Protein AF-A0A9X8JHI5-F1 (afdb_monomer)

Organism: NCBI:txid2034769

Sequence (83 aa):
MWPLRLTPWSSLMQKRNRSWRKHHESRLKKKRIHYHNAGDGSAVAIGYCYQTPCLCSCWMCGNQRKHHGMNMQERRARTRNTD

S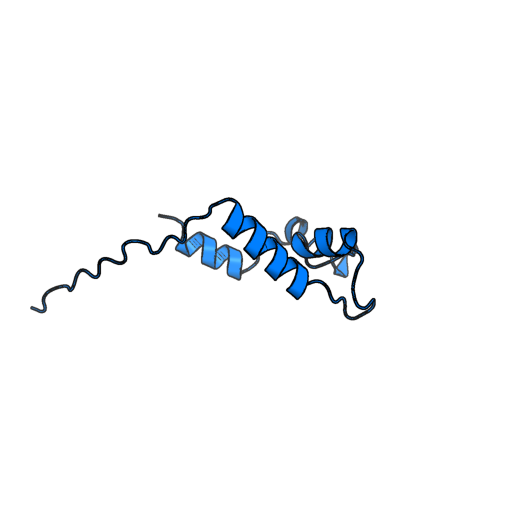tructure (mmCIF, N/CA/C/O backbone):
data_AF-A0A9X8JHI5-F1
#
_entry.id   AF-A0A9X8JHI5-F1
#
loop_
_atom_site.group_PDB
_atom_site.id
_atom_site.type_symbol
_atom_site.label_atom_id
_atom_site.label_alt_id
_atom_site.label_comp_id
_atom_site.label_asym_id
_atom_site.label_entity_id
_atom_site.label_seq_id
_atom_site.pdbx_PDB_ins_code
_atom_site.Cartn_x
_atom_site.Cartn_y
_atom_site.Cartn_z
_atom_site.occupancy
_atom_site.B_iso_or_equiv
_atom_site.auth_seq_id
_atom_site.auth_comp_id
_atom_site.auth_asym_id
_atom_site.auth_atom_id
_atom_site.pdbx_PDB_model_num
ATOM 1 N N . MET A 1 1 ? -18.981 10.437 48.681 1.00 39.44 1 MET A N 1
ATOM 2 C CA . MET A 1 1 ? -19.779 10.748 47.473 1.00 39.44 1 MET A CA 1
ATOM 3 C C . MET A 1 1 ? -18.980 11.724 46.616 1.00 39.44 1 MET A C 1
ATOM 5 O O . MET A 1 1 ? -18.902 12.892 46.962 1.00 39.44 1 MET A O 1
ATOM 9 N N . TRP A 1 2 ? -18.287 11.243 45.580 1.00 40.06 2 TRP A N 1
ATOM 10 C CA . TRP A 1 2 ? -17.560 12.093 44.623 1.00 40.06 2 TRP A CA 1
ATOM 11 C C . TRP A 1 2 ? -18.437 12.332 43.389 1.00 40.06 2 TRP A C 1
ATOM 13 O O . TRP A 1 2 ? -19.055 11.377 42.916 1.00 40.06 2 TRP A O 1
ATOM 23 N N . PRO A 1 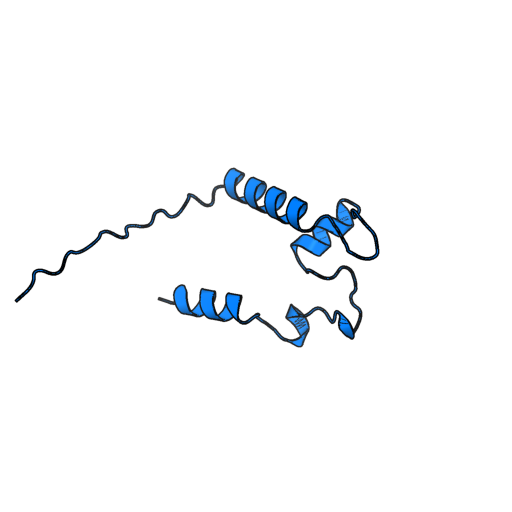3 ? -18.509 13.563 42.853 1.00 54.53 3 PRO A N 1
ATOM 24 C CA . PRO A 1 3 ? -19.292 13.827 41.662 1.00 54.53 3 PRO A CA 1
ATOM 25 C C . PRO A 1 3 ? -18.575 13.239 40.443 1.00 54.53 3 PRO A C 1
ATOM 27 O O . PRO A 1 3 ? -17.402 13.518 40.182 1.00 54.53 3 PRO A O 1
ATOM 30 N N . LEU A 1 4 ? -19.307 12.410 39.702 1.00 53.84 4 LEU A N 1
ATOM 31 C CA . LEU A 1 4 ? -18.926 11.870 38.405 1.00 53.84 4 LEU A CA 1
ATOM 32 C C . LEU A 1 4 ? -18.677 13.040 37.443 1.00 53.84 4 LEU A C 1
ATOM 34 O O . LEU A 1 4 ? -19.614 13.668 36.952 1.00 53.84 4 LEU A O 1
ATOM 38 N N . ARG A 1 5 ? -17.403 13.343 37.170 1.00 52.94 5 ARG A N 1
ATOM 39 C CA . ARG A 1 5 ? -17.017 14.162 36.018 1.00 52.94 5 ARG A CA 1
ATOM 40 C C . ARG A 1 5 ? -17.404 13.384 34.765 1.00 52.94 5 ARG A C 1
ATOM 42 O O . ARG A 1 5 ? -16.669 12.508 34.324 1.00 52.94 5 ARG A O 1
ATOM 49 N N . LEU A 1 6 ? -18.561 13.718 34.206 1.00 57.28 6 LEU A N 1
ATOM 50 C CA . LEU A 1 6 ? -18.888 13.434 32.817 1.00 57.28 6 LEU A CA 1
ATOM 51 C C . LEU A 1 6 ? -17.862 14.186 31.966 1.00 57.28 6 LEU A C 1
ATOM 53 O O . LEU A 1 6 ? -18.002 15.383 31.723 1.00 57.28 6 LEU A O 1
ATOM 57 N N . THR A 1 7 ? -16.783 13.522 31.560 1.00 56.88 7 THR A N 1
ATOM 58 C CA . THR A 1 7 ? -16.005 14.020 30.432 1.00 56.88 7 THR A CA 1
ATOM 59 C C . THR A 1 7 ? -16.893 13.862 29.200 1.00 56.88 7 THR A C 1
ATOM 61 O O . THR A 1 7 ? -17.304 12.742 28.888 1.00 56.88 7 THR A O 1
ATOM 64 N N . PRO A 1 8 ? -17.208 14.935 28.456 1.00 48.50 8 PRO A N 1
ATOM 65 C CA . PRO A 1 8 ? -17.727 14.761 27.121 1.00 48.50 8 PRO A CA 1
ATOM 66 C C . PRO A 1 8 ? -16.530 14.316 26.283 1.00 48.50 8 PRO A C 1
ATOM 68 O O . PRO A 1 8 ? -15.851 15.108 25.637 1.00 48.50 8 PRO A O 1
ATOM 71 N N . TRP A 1 9 ? -16.251 13.014 26.278 1.00 46.38 9 TRP A N 1
ATOM 72 C CA . TRP A 1 9 ? -15.529 12.366 25.186 1.00 46.38 9 TRP A CA 1
ATOM 73 C C . TRP A 1 9 ? -16.446 12.323 23.954 1.00 46.38 9 TRP A C 1
ATOM 75 O O . TRP A 1 9 ? -16.643 11.301 23.306 1.00 46.38 9 TRP A O 1
ATOM 85 N N . SER A 1 10 ? -17.031 13.471 23.608 1.00 49.69 10 SER A N 1
ATOM 86 C CA . SER A 1 10 ? -17.638 13.723 22.318 1.00 49.69 10 SER A CA 1
ATOM 87 C C . SER A 1 10 ? -16.502 13.788 21.308 1.00 49.69 10 SER A C 1
ATOM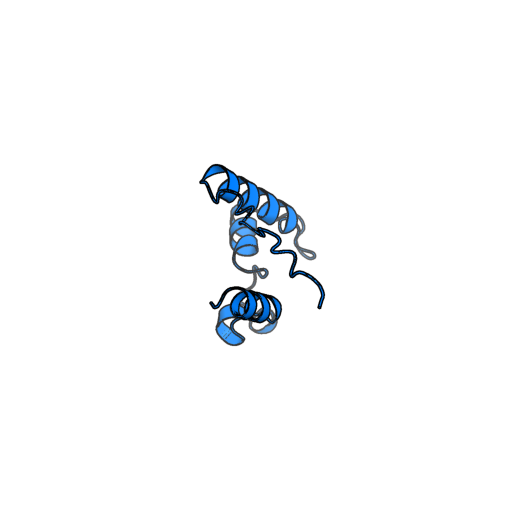 89 O O . SER A 1 10 ? -15.989 14.850 20.970 1.00 49.69 10 SER A O 1
ATOM 91 N N . SER A 1 11 ? -16.075 12.601 20.889 1.00 56.47 11 SER A N 1
ATOM 92 C CA . SER A 1 11 ? -15.846 12.289 19.493 1.00 56.47 11 SER A CA 1
ATOM 93 C C . SER A 1 11 ? -15.119 13.403 18.736 1.00 56.47 11 SER A C 1
ATOM 95 O O . SER A 1 11 ? -15.692 14.092 17.893 1.00 56.47 11 SER A O 1
ATOM 97 N N . LEU A 1 12 ? -13.803 13.512 18.938 1.00 53.12 12 LEU A N 1
ATOM 98 C CA . LEU A 1 12 ? -12.920 13.966 17.862 1.00 53.12 12 LEU A CA 1
ATOM 99 C C . LEU A 1 12 ? -12.902 12.876 16.775 1.00 53.12 12 LEU A C 1
ATOM 101 O O . LEU A 1 12 ? -11.870 12.286 16.458 1.00 53.12 12 LEU A O 1
ATOM 105 N N . MET A 1 13 ? -14.070 12.567 16.205 1.00 56.75 13 MET A N 1
ATOM 106 C CA . MET A 1 13 ? -14.190 11.780 14.995 1.00 56.75 13 MET A CA 1
ATOM 107 C C . MET A 1 13 ? -13.641 12.659 13.885 1.00 56.75 13 MET A C 1
ATOM 109 O O . MET A 1 13 ? -14.358 13.448 13.270 1.00 56.75 13 MET A O 1
ATOM 113 N N . GLN A 1 14 ? -12.331 12.564 13.669 1.00 62.06 14 GLN A N 1
ATOM 114 C CA . GLN A 1 14 ? -11.654 13.212 12.562 1.00 62.06 14 GLN A CA 1
ATOM 115 C C . GLN A 1 14 ? -12.458 12.894 11.297 1.00 62.06 14 GLN A C 1
ATOM 117 O O . GLN A 1 14 ? -12.583 11.723 10.927 1.00 62.06 14 GLN A O 1
ATOM 122 N N . LYS A 1 15 ? -13.113 13.915 10.713 1.00 67.19 15 LYS A N 1
ATOM 123 C CA . LYS A 1 15 ? -14.041 13.749 9.584 1.00 67.19 15 LYS A CA 1
ATOM 124 C C . LYS A 1 15 ? -13.346 12.879 8.541 1.00 67.19 15 LYS A C 1
ATOM 126 O O . LYS A 1 15 ? -12.384 13.329 7.921 1.00 67.19 15 LYS A O 1
ATOM 131 N N . ARG A 1 16 ? -13.833 11.646 8.338 1.00 73.44 16 ARG A N 1
ATOM 132 C CA . ARG A 1 16 ? -13.312 10.665 7.362 1.00 73.44 16 ARG A CA 1
ATOM 133 C C . ARG A 1 16 ? -13.659 11.085 5.926 1.00 73.44 16 ARG A C 1
ATOM 135 O O . ARG A 1 16 ? -14.201 10.316 5.132 1.00 73.44 16 ARG A O 1
ATOM 142 N N . ASN A 1 17 ? -13.397 12.346 5.601 1.00 86.81 17 ASN A N 1
ATOM 143 C CA . ASN A 1 17 ? -13.640 12.938 4.302 1.00 86.81 17 ASN A CA 1
ATOM 144 C C . ASN A 1 17 ? -12.692 12.322 3.253 1.00 86.81 17 ASN A C 1
ATOM 146 O O . ASN A 1 17 ? -11.733 11.609 3.567 1.00 86.81 17 ASN A O 1
ATOM 150 N N . ARG A 1 18 ? -12.984 12.559 1.969 1.00 88.50 18 ARG A N 1
ATOM 151 C CA . ARG A 1 18 ? -12.205 11.995 0.852 1.00 88.50 18 ARG A CA 1
ATOM 152 C C . ARG A 1 18 ? -10.719 12.363 0.935 1.00 88.50 18 ARG A C 1
ATOM 154 O O . ARG A 1 18 ? -9.878 11.516 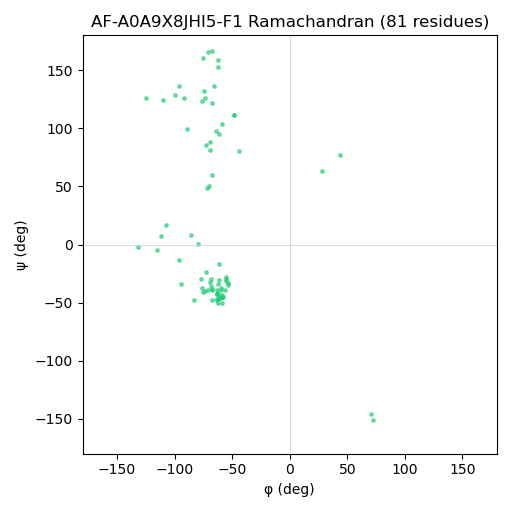0.648 1.00 88.50 18 ARG A O 1
ATOM 161 N N . SER A 1 19 ? -10.413 13.597 1.340 1.00 89.19 19 SER A N 1
ATOM 162 C CA . SER A 1 19 ? -9.039 14.093 1.486 1.00 89.19 19 SER A CA 1
ATOM 163 C C . SER A 1 19 ? -8.269 13.314 2.556 1.00 89.19 19 SER A C 1
ATOM 165 O O . SER A 1 19 ? -7.196 12.781 2.282 1.00 89.19 19 SER A O 1
ATOM 167 N N . TRP A 1 20 ? -8.871 13.128 3.734 1.00 89.38 20 TRP A N 1
ATOM 168 C CA . TRP A 1 20 ? -8.294 12.364 4.837 1.00 89.38 20 TRP A CA 1
ATOM 169 C C . TRP A 1 20 ? -7.994 10.919 4.428 1.00 89.38 20 TRP A C 1
ATOM 171 O O . TRP A 1 20 ? -6.902 10.418 4.694 1.00 89.38 20 TRP A O 1
ATOM 181 N N . ARG A 1 21 ? -8.916 10.264 3.703 1.00 87.44 21 ARG A N 1
ATOM 182 C CA . ARG A 1 21 ? -8.703 8.897 3.194 1.00 87.44 21 ARG A CA 1
ATOM 183 C C . ARG A 1 21 ? -7.523 8.821 2.224 1.00 87.44 21 ARG A C 1
ATOM 185 O O . ARG A 1 21 ? -6.666 7.961 2.403 1.00 87.44 21 ARG A O 1
ATOM 192 N N . LYS A 1 22 ? -7.434 9.742 1.257 1.00 90.25 22 LYS A N 1
ATOM 193 C CA . LYS A 1 22 ? -6.310 9.802 0.304 1.00 90.25 22 LYS A CA 1
ATOM 194 C C . LYS A 1 22 ? -4.973 10.073 0.994 1.00 90.25 22 LYS A C 1
ATOM 196 O O . LYS A 1 22 ? -3.972 9.442 0.665 1.00 90.25 22 LYS A O 1
ATOM 201 N N . HIS A 1 23 ? -4.953 10.987 1.961 1.00 91.00 23 HIS A N 1
ATOM 202 C CA . HIS A 1 23 ? -3.759 11.271 2.753 1.00 91.00 23 HIS A CA 1
ATOM 203 C C . HIS A 1 23 ? -3.309 10.031 3.537 1.00 91.00 23 HIS A C 1
ATOM 205 O O . HIS A 1 23 ? -2.135 9.662 3.504 1.00 91.00 23 HIS A O 1
ATOM 211 N N . HIS A 1 24 ? -4.248 9.349 4.197 1.00 89.88 24 HIS A N 1
ATOM 212 C CA . HIS A 1 24 ? -3.956 8.139 4.956 1.00 89.88 24 HIS A CA 1
ATOM 213 C C . HIS A 1 24 ? -3.432 7.006 4.064 1.00 89.88 24 HIS A C 1
ATOM 215 O O . HIS A 1 24 ? -2.448 6.351 4.408 1.00 89.88 24 HIS A O 1
ATOM 221 N N . GLU A 1 25 ? -4.047 6.814 2.896 1.00 90.31 25 GLU A N 1
ATOM 222 C CA . GLU A 1 25 ? -3.598 5.864 1.880 1.00 90.31 25 GLU A CA 1
ATOM 223 C C . GLU A 1 25 ? -2.169 6.177 1.413 1.00 90.31 25 GLU A C 1
ATOM 225 O O . GLU A 1 25 ? -1.308 5.303 1.468 1.00 90.31 25 GLU A O 1
ATOM 230 N N . SER A 1 26 ? -1.882 7.430 1.044 1.00 92.12 26 SER A N 1
ATOM 231 C CA . SER A 1 26 ? -0.541 7.878 0.636 1.00 92.12 26 SER A CA 1
ATOM 232 C C . SER A 1 26 ? 0.504 7.626 1.726 1.00 92.12 26 SER A C 1
ATOM 234 O O . SER A 1 26 ? 1.567 7.058 1.469 1.00 92.12 26 SER A O 1
ATOM 236 N N . ARG A 1 27 ? 0.178 7.959 2.978 1.00 92.50 27 ARG A N 1
ATOM 237 C CA . ARG A 1 27 ? 1.049 7.732 4.137 1.00 92.50 27 ARG A CA 1
ATOM 238 C C . ARG A 1 27 ? 1.341 6.249 4.365 1.00 92.50 27 ARG A C 1
ATOM 240 O O . ARG A 1 27 ? 2.475 5.889 4.671 1.00 92.50 27 ARG A O 1
ATOM 247 N N . LEU A 1 28 ? 0.339 5.381 4.237 1.00 88.94 28 LEU A N 1
ATOM 248 C CA . LEU A 1 28 ? 0.531 3.938 4.392 1.00 88.94 28 LEU A CA 1
ATOM 249 C C . LEU A 1 28 ? 1.310 3.325 3.226 1.00 88.94 28 LEU A C 1
ATOM 251 O O . LEU A 1 28 ? 2.177 2.490 3.473 1.00 88.94 28 LEU A O 1
ATOM 255 N N . LYS A 1 29 ? 1.062 3.774 1.992 1.00 89.75 29 LYS A N 1
ATOM 256 C CA . LYS A 1 29 ? 1.833 3.376 0.807 1.00 89.75 29 LYS A CA 1
ATOM 257 C C . LYS A 1 29 ? 3.313 3.732 0.956 1.00 89.75 29 LYS A C 1
ATOM 259 O O . LYS A 1 29 ? 4.152 2.863 0.767 1.00 89.75 29 LYS A O 1
ATOM 264 N N . LYS A 1 30 ? 3.633 4.947 1.421 1.00 89.12 30 LYS A N 1
ATOM 265 C CA . LYS A 1 30 ? 5.018 5.360 1.728 1.00 89.12 30 LYS A CA 1
ATOM 266 C C . LYS A 1 30 ? 5.680 4.487 2.793 1.00 89.12 30 LYS A C 1
ATOM 268 O O . LYS A 1 30 ? 6.848 4.161 2.668 1.00 89.12 30 LY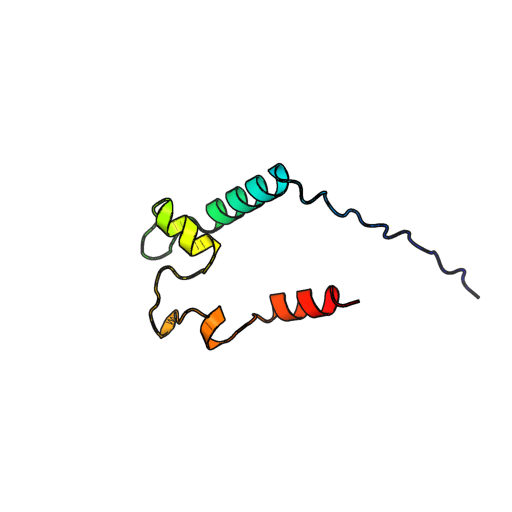S A O 1
ATOM 273 N N . LYS A 1 31 ? 4.946 4.074 3.832 1.00 86.44 31 LYS A N 1
ATOM 274 C CA . LYS A 1 31 ? 5.495 3.189 4.875 1.00 86.44 31 LYS A CA 1
ATOM 275 C C . LYS A 1 31 ? 5.798 1.775 4.357 1.00 86.44 31 LYS A C 1
ATOM 277 O O . LYS A 1 31 ? 6.669 1.111 4.901 1.00 86.44 31 LYS A O 1
ATOM 282 N N . ARG A 1 32 ? 5.050 1.304 3.356 1.00 83.56 32 ARG A N 1
ATOM 283 C CA . ARG A 1 32 ? 5.137 -0.062 2.808 1.00 83.56 32 ARG A CA 1
ATOM 284 C C . ARG A 1 32 ? 5.791 -0.116 1.424 1.00 83.56 32 ARG A C 1
ATOM 286 O O . ARG A 1 32 ? 5.610 -1.101 0.717 1.00 83.56 32 ARG A O 1
ATOM 293 N N . ILE A 1 33 ? 6.496 0.947 1.031 1.00 86.25 33 ILE A N 1
ATOM 294 C CA . ILE A 1 33 ? 7.171 1.025 -0.269 1.00 86.25 33 ILE A CA 1
ATOM 295 C C . ILE A 1 33 ? 8.346 0.057 -0.356 1.00 86.25 33 ILE A C 1
ATOM 297 O O . ILE A 1 33 ? 8.575 -0.541 -1.404 1.00 86.25 33 ILE A O 1
ATOM 301 N N . HIS A 1 34 ? 9.036 -0.112 0.768 1.00 80.44 34 HIS A N 1
ATOM 302 C CA . HIS A 1 34 ? 10.269 -0.858 0.834 1.00 80.44 34 HIS A CA 1
ATOM 303 C C . HIS A 1 34 ? 10.009 -2.324 1.166 1.00 80.44 34 HIS A C 1
ATOM 305 O O . HIS A 1 34 ? 9.382 -2.654 2.179 1.00 80.44 34 HIS A O 1
ATOM 311 N N . TYR A 1 35 ? 10.528 -3.195 0.314 1.00 75.06 35 TYR A N 1
ATOM 312 C CA . TYR A 1 35 ? 10.543 -4.633 0.479 1.00 75.06 35 TYR A CA 1
ATOM 313 C C . TYR A 1 35 ? 11.974 -5.091 0.742 1.00 75.06 35 TYR A C 1
ATOM 315 O O . TYR A 1 35 ? 12.861 -4.844 -0.068 1.00 75.06 35 TYR A O 1
ATOM 323 N N . HIS A 1 36 ? 12.204 -5.797 1.850 1.00 70.75 36 HIS A N 1
ATOM 324 C CA . HIS A 1 36 ? 13.559 -6.141 2.304 1.00 70.75 36 HIS A CA 1
ATOM 325 C C . HIS A 1 36 ? 14.405 -6.881 1.249 1.00 70.75 36 HIS A C 1
ATOM 327 O O . HIS A 1 36 ? 15.621 -6.750 1.225 1.00 70.75 36 HIS A O 1
ATOM 333 N N . ASN A 1 37 ? 13.781 -7.680 0.382 1.00 71.25 37 ASN A N 1
ATOM 334 C CA . ASN A 1 37 ? 14.478 -8.461 -0.643 1.00 71.25 37 ASN A CA 1
ATOM 335 C C . ASN A 1 37 ? 14.530 -7.791 -2.030 1.00 71.25 37 ASN A C 1
ATOM 337 O O . ASN A 1 37 ? 15.264 -8.274 -2.884 1.00 71.25 37 ASN A O 1
ATOM 341 N N . ALA A 1 38 ? 13.748 -6.737 -2.275 1.00 73.56 38 ALA A N 1
ATOM 342 C CA . ALA A 1 38 ? 13.545 -6.170 -3.613 1.00 73.56 38 ALA A CA 1
ATOM 343 C C . ALA A 1 38 ? 13.710 -4.643 -3.666 1.00 73.56 38 ALA A C 1
ATOM 345 O O . ALA A 1 38 ? 13.616 -4.056 -4.740 1.00 73.56 38 ALA A O 1
ATOM 346 N N . GLY A 1 39 ? 13.961 -3.994 -2.526 1.00 81.62 39 GLY A N 1
ATOM 347 C CA . GLY A 1 39 ? 14.031 -2.543 -2.434 1.00 81.62 39 GLY A CA 1
ATOM 348 C C . GLY A 1 39 ? 12.660 -1.891 -2.602 1.00 81.62 39 GLY A C 1
ATOM 349 O O . GLY A 1 39 ? 11.640 -2.424 -2.158 1.00 81.62 39 GLY A O 1
ATOM 350 N N . ASP A 1 40 ? 12.635 -0.716 -3.220 1.00 83.81 40 ASP A N 1
ATOM 351 C CA . ASP A 1 40 ? 11.400 0.032 -3.433 1.00 83.81 40 ASP A CA 1
ATOM 352 C C . ASP A 1 40 ? 10.584 -0.579 -4.580 1.00 83.81 40 ASP A C 1
ATOM 354 O O . ASP A 1 40 ? 11.054 -0.732 -5.707 1.00 83.81 40 ASP A O 1
ATOM 358 N N . GLY A 1 41 ? 9.338 -0.951 -4.283 1.00 80.62 41 GLY A N 1
ATOM 359 C CA . GLY A 1 41 ? 8.455 -1.598 -5.250 1.00 80.62 41 GLY A CA 1
ATOM 360 C C . GLY A 1 41 ? 7.879 -0.644 -6.302 1.00 80.62 41 GLY A C 1
ATOM 361 O O . GLY A 1 41 ? 7.768 0.565 -6.100 1.00 80.62 41 GLY A O 1
ATOM 362 N N . SER A 1 42 ? 7.404 -1.206 -7.417 1.00 87.50 42 SER A N 1
ATOM 363 C CA . SER A 1 42 ? 6.596 -0.465 -8.397 1.00 87.50 42 SER A CA 1
ATOM 364 C C . SER A 1 42 ? 5.281 0.040 -7.781 1.00 87.50 42 SER A C 1
ATOM 366 O O . SER A 1 42 ? 4.778 -0.523 -6.810 1.00 87.50 42 SER A O 1
ATOM 368 N N . ALA A 1 43 ? 4.650 1.060 -8.373 1.00 86.31 43 ALA A N 1
ATOM 369 C CA . ALA A 1 43 ? 3.376 1.601 -7.873 1.00 86.31 43 ALA A CA 1
ATOM 370 C C . ALA A 1 43 ? 2.275 0.531 -7.709 1.00 86.31 43 ALA A C 1
ATOM 372 O O . ALA A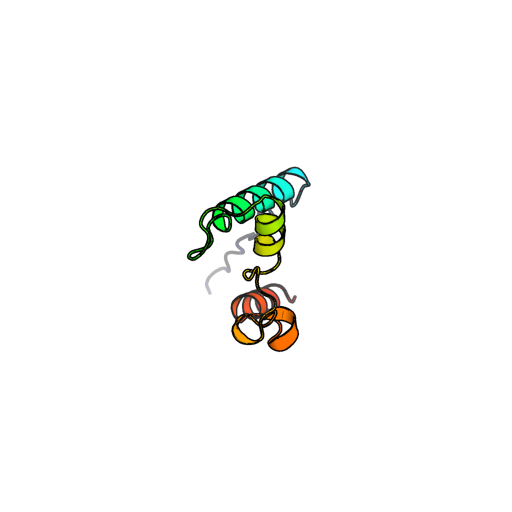 1 43 ? 1.475 0.590 -6.772 1.00 86.31 43 ALA A O 1
ATOM 373 N N . VAL A 1 44 ? 2.267 -0.467 -8.597 1.00 86.25 44 VAL A N 1
ATOM 374 C CA . VAL A 1 44 ? 1.364 -1.623 -8.543 1.00 86.25 44 VAL A CA 1
ATOM 375 C C . VAL A 1 44 ? 1.692 -2.510 -7.340 1.00 86.25 44 VAL A C 1
ATOM 377 O O . VAL A 1 44 ? 0.799 -2.830 -6.556 1.00 86.25 44 VAL A O 1
ATOM 380 N N . ALA A 1 45 ? 2.971 -2.843 -7.141 1.00 83.25 45 ALA A N 1
ATOM 381 C CA . ALA A 1 45 ? 3.435 -3.615 -5.991 1.00 83.25 45 ALA A CA 1
ATOM 382 C C . ALA A 1 45 ? 3.092 -2.912 -4.666 1.00 83.25 45 ALA A C 1
ATOM 384 O O . ALA A 1 45 ? 2.521 -3.521 -3.768 1.00 83.25 45 ALA A O 1
ATOM 385 N N . ILE A 1 46 ? 3.319 -1.600 -4.570 1.00 86.81 46 ILE A N 1
ATOM 386 C CA . ILE A 1 46 ? 2.949 -0.796 -3.395 1.00 86.81 46 ILE A CA 1
ATOM 387 C C . ILE A 1 46 ? 1.432 -0.848 -3.136 1.00 86.81 46 ILE A C 1
ATOM 389 O O . ILE A 1 46 ? 0.994 -0.877 -1.983 1.00 86.81 46 ILE A O 1
ATOM 393 N N . GLY A 1 47 ? 0.617 -0.865 -4.197 1.00 85.50 47 GLY A N 1
ATOM 394 C CA . GLY A 1 47 ? -0.834 -1.037 -4.115 1.00 85.50 47 GLY A CA 1
ATOM 395 C C . GLY A 1 47 ? -1.237 -2.372 -3.487 1.00 85.50 47 GLY A C 1
ATOM 396 O O . GLY A 1 47 ? -2.059 -2.384 -2.568 1.00 85.50 47 GLY A O 1
ATOM 397 N N . TYR A 1 48 ? -0.601 -3.466 -3.911 1.00 83.12 48 TYR A N 1
ATOM 398 C CA . TYR A 1 48 ? -0.766 -4.774 -3.277 1.00 83.12 48 TYR A CA 1
ATOM 399 C C . TYR A 1 48 ? -0.293 -4.744 -1.821 1.00 83.12 48 TYR A C 1
ATOM 401 O O . TYR A 1 48 ? -1.087 -5.046 -0.939 1.00 83.12 48 TYR A O 1
ATOM 409 N N . CYS A 1 49 ? 0.917 -4.242 -1.544 1.00 80.81 49 CYS A N 1
ATOM 410 C CA . CYS A 1 49 ? 1.482 -4.089 -0.194 1.00 80.81 49 CYS A CA 1
ATOM 411 C C . CYS A 1 49 ? 0.580 -3.297 0.769 1.00 80.81 49 CYS A C 1
ATOM 413 O O . CYS A 1 49 ? 0.551 -3.532 1.983 1.00 80.81 49 CYS A O 1
ATOM 415 N N . TYR A 1 50 ? -0.158 -2.315 0.248 1.00 82.44 50 TYR A N 1
ATOM 416 C CA . TYR A 1 50 ? -1.120 -1.521 1.008 1.00 82.44 50 TYR A CA 1
ATOM 417 C C . TYR A 1 50 ? -2.334 -2.346 1.468 1.00 82.44 50 TYR A C 1
ATOM 419 O O . TYR A 1 50 ? -2.789 -2.173 2.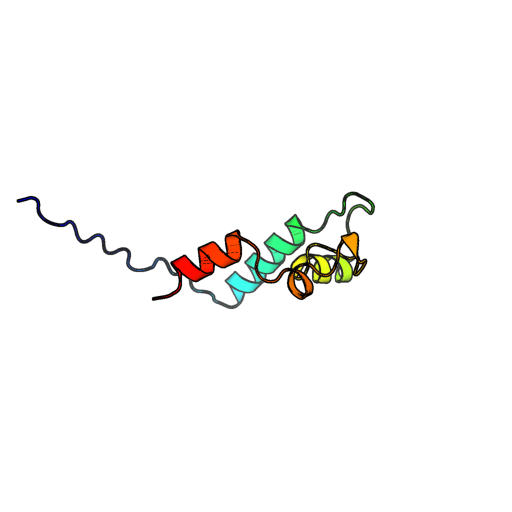603 1.00 82.44 50 TYR A O 1
ATOM 427 N N . GLN A 1 51 ? -2.828 -3.267 0.641 1.00 79.44 51 GLN A N 1
ATOM 428 C CA . GLN A 1 51 ? -3.921 -4.170 1.013 1.00 79.44 51 GLN A CA 1
ATOM 429 C C . GLN A 1 51 ? -3.421 -5.391 1.793 1.00 79.44 51 GLN A C 1
ATOM 431 O O . GLN A 1 51 ? -3.955 -5.707 2.856 1.00 79.44 51 GLN A O 1
ATOM 436 N N . THR A 1 52 ? -2.372 -6.043 1.302 1.00 74.94 52 THR A N 1
ATOM 437 C CA . THR A 1 52 ? -1.758 -7.244 1.866 1.00 74.94 52 THR A CA 1
ATOM 438 C C . THR A 1 52 ? -0.274 -6.986 2.092 1.00 74.94 52 THR A C 1
ATOM 440 O O . THR A 1 52 ? 0.410 -6.606 1.156 1.00 74.94 52 THR A O 1
ATOM 443 N N . PRO A 1 53 ? 0.284 -7.199 3.296 1.00 69.12 53 PRO A N 1
ATOM 444 C CA . PRO A 1 53 ? 1.699 -6.914 3.560 1.00 69.12 53 PRO A CA 1
ATOM 445 C C . PRO A 1 53 ? 2.661 -7.753 2.694 1.00 69.12 53 PRO A C 1
ATOM 447 O O . PRO A 1 53 ? 3.832 -7.400 2.566 1.00 69.12 53 PRO A O 1
ATOM 450 N N . CYS A 1 54 ? 2.164 -8.837 2.090 1.00 70.12 54 CYS A N 1
ATOM 451 C CA . CYS A 1 54 ? 2.859 -9.742 1.184 1.00 70.12 54 CYS A CA 1
ATOM 452 C C . CYS A 1 54 ? 2.557 -9.461 -0.307 1.00 70.12 54 CYS A C 1
ATOM 454 O O . CYS A 1 54 ? 1.389 -9.418 -0.691 1.00 70.12 54 CYS A O 1
ATOM 456 N N . LEU A 1 55 ? 3.600 -9.324 -1.145 1.00 70.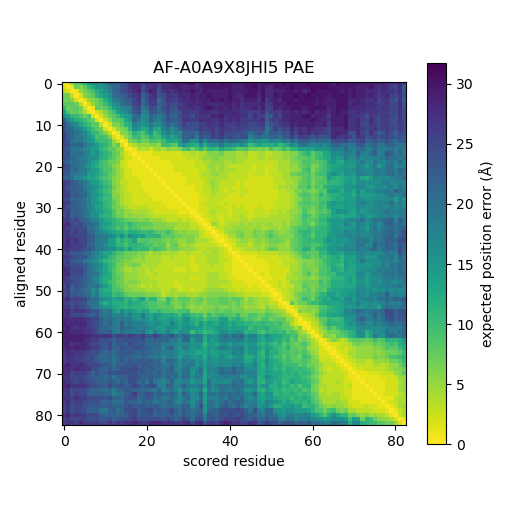75 55 LEU A N 1
ATOM 457 C CA . LEU A 1 55 ? 3.503 -9.404 -2.622 1.00 70.75 55 LEU A CA 1
ATOM 458 C C . LEU A 1 55 ? 3.373 -10.854 -3.103 1.00 70.75 55 LEU A C 1
ATOM 460 O O . LEU A 1 55 ? 2.783 -11.140 -4.141 1.00 70.75 55 LEU A O 1
ATOM 464 N N . CYS A 1 56 ? 3.951 -11.770 -2.332 1.00 67.44 56 CYS A N 1
ATOM 465 C CA . CYS A 1 56 ? 3.864 -13.206 -2.528 1.00 67.44 56 CYS A CA 1
ATOM 466 C C . CYS A 1 56 ? 2.485 -13.723 -2.106 1.00 67.44 56 CYS A C 1
ATOM 468 O O . CYS A 1 56 ? 2.029 -13.497 -0.987 1.00 67.44 56 CYS A O 1
ATOM 470 N N . SER A 1 57 ? 1.879 -14.536 -2.965 1.00 61.69 57 SER A N 1
ATOM 471 C CA . SER A 1 57 ? 0.775 -15.432 -2.611 1.00 61.69 57 SER A CA 1
ATOM 472 C C . SER A 1 57 ? 1.267 -16.779 -2.066 1.00 61.69 57 SER A C 1
ATOM 474 O O . SER A 1 57 ? 0.466 -17.698 -1.900 1.00 61.69 57 SER A O 1
ATOM 476 N N . CYS A 1 58 ? 2.577 -16.927 -1.817 1.00 57.50 58 CYS A N 1
ATOM 477 C CA . CYS A 1 58 ? 3.161 -18.213 -1.451 1.00 57.50 58 CYS A CA 1
ATOM 478 C C . CYS A 1 58 ? 2.579 -18.730 -0.132 1.00 57.50 58 CYS A C 1
ATOM 480 O O . CYS A 1 58 ? 2.178 -17.949 0.725 1.00 57.50 58 CYS A O 1
ATOM 482 N N . TRP A 1 59 ? 2.566 -20.048 0.035 1.00 50.72 59 TRP A N 1
ATOM 483 C CA . TRP A 1 59 ? 2.008 -20.726 1.205 1.00 50.72 59 TRP A CA 1
ATOM 484 C C . TRP A 1 59 ? 2.616 -20.248 2.540 1.00 50.72 59 TRP A C 1
ATOM 486 O O . TRP A 1 59 ? 1.908 -20.206 3.539 1.00 50.72 59 TRP A O 1
ATOM 496 N N . MET A 1 60 ? 3.883 -19.803 2.548 1.00 50.78 60 MET A N 1
ATOM 497 C CA . MET A 1 60 ? 4.541 -19.199 3.722 1.00 50.78 60 MET A CA 1
ATOM 498 C C . MET A 1 60 ? 4.096 -17.754 3.985 1.00 50.78 60 MET A C 1
ATOM 500 O O . MET A 1 60 ? 3.904 -17.357 5.129 1.00 50.78 60 MET A O 1
ATOM 504 N N . CYS A 1 61 ? 3.879 -16.966 2.930 1.00 60.31 61 CYS A N 1
ATOM 505 C CA . CYS A 1 61 ? 3.279 -15.631 3.011 1.00 60.31 61 CYS A CA 1
ATOM 506 C C . CYS A 1 61 ? 1.741 -15.689 3.148 1.00 60.31 61 CYS A C 1
ATOM 508 O O . CYS A 1 61 ? 1.088 -14.642 3.163 1.00 60.31 61 CYS A O 1
ATOM 510 N N . GLY A 1 62 ? 1.182 -16.907 3.188 1.00 54.16 62 GLY A N 1
ATOM 511 C CA . GLY A 1 62 ? -0.120 -17.358 2.700 1.00 54.16 62 GLY A CA 1
ATOM 512 C C . GLY A 1 62 ? -1.289 -16.460 3.014 1.00 54.16 62 GLY A C 1
ATOM 513 O O . GLY A 1 62 ? -2.038 -16.749 3.941 1.00 54.16 62 GLY A O 1
ATOM 514 N N . ASN A 1 63 ? -1.438 -15.399 2.210 1.00 62.34 63 ASN A N 1
ATOM 515 C CA . ASN A 1 63 ? -2.577 -14.491 2.166 1.00 62.34 63 ASN A CA 1
ATOM 516 C C . ASN A 1 63 ? -3.265 -14.420 3.534 1.00 62.34 63 ASN A C 1
ATOM 518 O O . ASN A 1 63 ? -4.369 -14.932 3.708 1.00 62.34 63 ASN A O 1
ATOM 522 N N . GLN A 1 64 ? -2.528 -13.930 4.538 1.00 64.38 64 GLN A N 1
ATOM 523 C CA . GLN A 1 64 ? -2.741 -14.280 5.950 1.00 64.38 64 GLN A CA 1
ATOM 524 C C . GLN A 1 64 ? -4.178 -14.022 6.424 1.00 64.38 64 GLN A C 1
ATOM 526 O O . GLN A 1 64 ? -4.708 -14.735 7.269 1.00 64.38 64 GLN A O 1
ATOM 531 N N . ARG A 1 65 ? -4.849 -13.055 5.795 1.00 65.19 65 ARG A N 1
ATOM 532 C CA . ARG A 1 65 ? -6.255 -12.717 6.021 1.00 65.19 65 ARG A CA 1
ATOM 533 C C . ARG A 1 65 ? -7.249 -13.777 5.530 1.00 65.19 65 ARG A C 1
ATOM 535 O O . ARG A 1 65 ? -8.298 -13.937 6.141 1.00 65.19 65 ARG A O 1
ATOM 542 N N . LYS A 1 66 ? -6.932 -14.494 4.449 1.00 62.16 66 LYS A N 1
ATOM 543 C CA . LYS A 1 66 ? -7.718 -15.606 3.893 1.00 62.16 66 LYS A CA 1
ATOM 544 C C . LYS A 1 66 ? -7.574 -16.880 4.729 1.00 62.16 66 LYS A C 1
ATOM 546 O O . LYS A 1 66 ? -8.565 -17.563 4.940 1.00 62.16 66 LYS A O 1
ATOM 551 N N . HIS A 1 67 ? -6.366 -17.183 5.208 1.00 67.94 67 HIS A N 1
ATOM 552 C CA . HIS A 1 67 ? -6.087 -18.444 5.910 1.00 67.94 67 HIS A CA 1
ATOM 553 C C . HIS A 1 67 ? -6.191 -18.342 7.439 1.00 67.94 67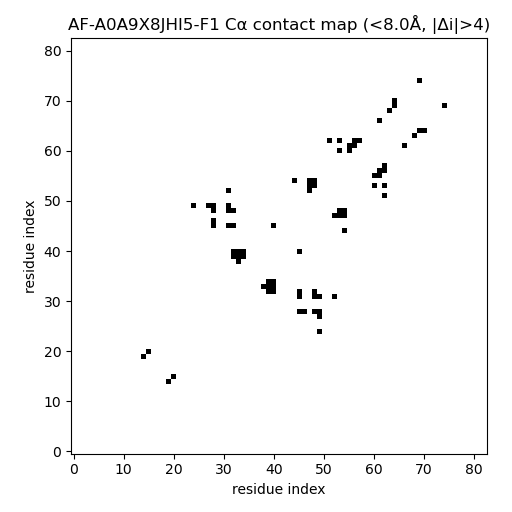 HIS A C 1
ATOM 555 O O . HIS A 1 67 ? -6.635 -19.286 8.083 1.00 67.94 67 HIS A O 1
ATOM 561 N N . HIS A 1 68 ? -5.830 -17.198 8.027 1.00 71.69 68 HIS A N 1
ATOM 562 C CA . HIS A 1 68 ? -5.805 -16.995 9.483 1.00 71.69 68 HIS A CA 1
ATOM 563 C C . HIS A 1 68 ? -6.815 -15.943 9.978 1.00 71.69 68 HIS A C 1
ATOM 565 O O . HIS A 1 68 ? -6.984 -15.757 11.186 1.00 71.69 68 HIS A O 1
ATOM 571 N N . GLY A 1 69 ? -7.521 -15.267 9.064 1.00 73.25 69 GLY A N 1
ATOM 572 C CA . GLY A 1 69 ? -8.556 -14.289 9.398 1.00 73.25 69 GLY A CA 1
ATOM 573 C C . GLY A 1 69 ? -8.007 -12.977 9.971 1.00 73.25 69 GLY A C 1
ATOM 574 O O . GLY A 1 69 ? -6.911 -12.534 9.629 1.00 73.25 69 GLY A O 1
ATOM 575 N N . MET A 1 70 ? -8.801 -12.320 10.826 1.00 73.06 70 MET A N 1
ATOM 576 C CA . MET A 1 70 ? -8.410 -11.055 11.464 1.00 73.06 70 MET A CA 1
ATOM 577 C C . MET A 1 70 ? -7.238 -11.238 12.423 1.00 73.06 70 MET A C 1
ATOM 579 O O . MET A 1 70 ? -7.254 -12.140 13.272 1.00 73.06 70 MET A O 1
ATOM 583 N N . ASN A 1 71 ? -6.286 -10.306 12.362 1.00 71.06 71 ASN A N 1
ATOM 584 C CA . ASN A 1 71 ? -5.170 -10.269 13.300 1.00 71.06 71 ASN A CA 1
ATOM 585 C C . ASN A 1 71 ? -5.631 -9.840 14.714 1.00 71.06 71 ASN A C 1
ATOM 587 O O . ASN A 1 71 ? -6.726 -9.306 14.905 1.00 71.06 71 ASN A O 1
ATOM 591 N N . MET A 1 72 ? -4.788 -10.042 15.734 1.00 74.44 72 MET A N 1
ATOM 592 C CA . MET A 1 72 ? -5.138 -9.718 17.128 1.00 74.44 72 MET A CA 1
ATOM 593 C C . MET A 1 72 ? -5.445 -8.231 17.367 1.00 74.44 72 MET A C 1
ATOM 595 O O . MET A 1 72 ? -6.265 -7.906 18.223 1.00 74.44 72 MET A O 1
ATOM 599 N N . GLN A 1 73 ? -4.825 -7.318 16.618 1.00 71.38 73 GLN A N 1
ATOM 600 C CA . GLN A 1 73 ? -5.077 -5.877 16.724 1.00 71.38 73 GLN A CA 1
ATOM 601 C C . GLN A 1 73 ? -6.435 -5.503 16.116 1.00 71.38 73 GLN A C 1
ATOM 603 O O . GLN A 1 73 ? -7.169 -4.722 16.712 1.00 71.38 73 GLN A O 1
ATOM 608 N N . GLU A 1 74 ? -6.803 -6.101 14.981 1.00 75.56 74 GLU A N 1
ATOM 609 C CA . GLU A 1 74 ? -8.117 -5.969 14.348 1.00 75.56 74 GLU A CA 1
ATOM 610 C C . GLU A 1 74 ? -9.213 -6.541 15.253 1.00 75.56 74 GLU A C 1
ATOM 612 O O . GLU A 1 74 ? -10.247 -5.904 15.429 1.00 75.56 74 GLU A O 1
ATOM 617 N N . ARG A 1 75 ? -8.971 -7.690 15.902 1.00 81.62 75 ARG A N 1
ATOM 618 C CA . ARG A 1 75 ? -9.897 -8.264 16.896 1.00 81.62 75 ARG A CA 1
ATOM 619 C C . ARG A 1 75 ? -10.116 -7.320 18.077 1.00 81.62 75 ARG A C 1
ATOM 621 O O . ARG A 1 75 ? -11.264 -7.089 18.445 1.00 81.62 75 ARG A O 1
ATOM 628 N N . ARG A 1 76 ? -9.038 -6.741 18.624 1.00 82.62 76 ARG A N 1
ATOM 629 C CA . ARG A 1 76 ? -9.085 -5.734 19.705 1.00 82.62 76 ARG A CA 1
ATOM 630 C C . ARG A 1 76 ? -9.793 -4.446 19.276 1.00 82.62 76 ARG A C 1
ATOM 632 O O . ARG A 1 76 ? -10.535 -3.858 20.053 1.00 82.62 76 ARG A O 1
ATOM 639 N N . ALA A 1 77 ? -9.569 -3.998 18.043 1.00 80.06 77 ALA A N 1
ATOM 640 C CA . ALA A 1 77 ? -10.254 -2.836 17.488 1.00 80.06 77 ALA A CA 1
ATOM 641 C C . ALA A 1 77 ? -11.748 -3.114 17.280 1.00 80.06 77 ALA A C 1
ATOM 643 O O . ALA A 1 77 ? -12.565 -2.244 17.551 1.00 80.06 77 ALA A O 1
ATOM 644 N N . ARG A 1 78 ? -12.113 -4.323 16.839 1.00 81.44 78 ARG A N 1
ATOM 645 C CA . ARG A 1 78 ? -13.511 -4.739 16.702 1.00 81.44 78 ARG A CA 1
ATOM 646 C C . ARG A 1 78 ? -14.214 -4.766 18.055 1.00 81.44 78 ARG A C 1
ATOM 648 O O . ARG A 1 78 ? -15.266 -4.166 18.154 1.00 81.44 78 ARG A O 1
ATOM 655 N N . THR A 1 79 ? -13.603 -5.357 19.085 1.00 82.44 79 THR A N 1
ATOM 656 C CA . THR A 1 79 ? -14.164 -5.368 20.456 1.00 82.44 79 THR A CA 1
ATOM 657 C C . THR A 1 79 ? -14.312 -3.970 21.050 1.00 82.44 79 THR A C 1
ATOM 659 O O . THR A 1 79 ? -15.253 -3.724 21.786 1.00 82.44 79 THR A O 1
ATOM 662 N N . ARG A 1 80 ? -13.404 -3.039 20.733 1.00 77.69 80 ARG A N 1
ATOM 663 C CA . ARG A 1 80 ? -13.525 -1.635 21.166 1.00 77.69 80 ARG A CA 1
ATOM 664 C C . ARG A 1 80 ? -14.614 -0.840 20.443 1.00 77.69 80 ARG A C 1
ATOM 666 O O . ARG A 1 80 ? -15.017 0.184 20.970 1.00 77.69 80 ARG A O 1
ATOM 673 N N . ASN A 1 81 ? -15.006 -1.252 19.238 1.00 69.06 81 ASN A N 1
ATOM 674 C CA . ASN A 1 81 ? -15.951 -0.528 18.377 1.00 69.06 81 ASN A CA 1
ATOM 675 C C . ASN A 1 81 ? -17.294 -1.263 18.213 1.00 69.06 81 ASN A C 1
ATOM 677 O O . ASN A 1 81 ? -18.087 -0.891 17.352 1.00 69.06 81 ASN A O 1
ATOM 681 N N . THR A 1 82 ? -17.516 -2.348 18.951 1.00 59.12 82 THR A N 1
ATOM 682 C CA . THR A 1 82 ? -18.833 -2.965 19.106 1.00 59.12 82 THR A CA 1
ATOM 683 C C . THR A 1 82 ? -19.503 -2.310 20.307 1.00 59.12 82 THR A C 1
ATOM 685 O O . THR A 1 82 ? -19.138 -2.638 21.436 1.00 59.12 82 THR A O 1
ATOM 688 N N . ASP A 1 83 ? -20.391 -1.353 20.030 1.00 51.78 83 ASP A N 1
ATOM 689 C CA . ASP A 1 83 ? -21.492 -0.959 20.921 1.00 51.78 83 ASP A CA 1
ATOM 690 C C . ASP A 1 83 ? -22.499 -2.113 21.055 1.00 51.78 83 ASP A C 1
ATOM 692 O O . ASP A 1 83 ? -22.786 -2.762 20.016 1.00 51.78 83 ASP A O 1
#

Foldseek 3Di:
DDDDPPDPPPDPPVPPDPVVVVVVLVVLLVVLQQDPVPGGDDPVCSVCCSVQVDPDCDPVSPSCCVPVNDDPVRVVVVVVPDD

Secondary structure (DSSP, 8-state):
-----------------HHHHHHHHHHHHHHT-EETTTEEPPHHHHHHHHH-S-S--SSSSTTHHHHT-S-HHHHHHHHHS--

Mean predicted aligned error: 13.92 Å

Radius of gyration: 18.67 Å; Cα contacts (8 Å, |Δi|>4): 41; chains: 1; bounding box: 36×36×56 Å

Solvent-accessible surface area (backbone atoms only — not comparable to full-atom values): 5272 Å² total; per-residue (Å²): 139,78,84,82,80,79,71,82,81,73,69,88,67,72,72,86,41,74,66,53,50,51,52,53,50,52,55,49,31,65,74,43,29,64,37,98,90,71,43,70,52,54,76,66,53,22,53,43,26,60,78,36,87,48,87,52,75,44,82,90,51,31,50,51,59,80,75,68,43,77,51,74,67,56,52,53,50,48,64,75,68,58,130

pLDDT: mean 72.58, std 13.96, range [39.44, 92.5]